Protein AF-A0AAD7LEX7-F1 (afdb_monomer_lite)

Secondary structure (DSSP, 8-state):
--HHHHTSSS-THHHHHHHHHHHHHHHHH-HHHHTSTT----HHHHHHHHHHHHHH---HHHHHHHHHHHHHHHTT-GGGG-HHHHHHHHS------

Sequence (97 aa):
MSLFGALLMGDGRWEMQLHRPLRAAAYYLNTQYHYSPNFKADYEVKRGLYGCLERLVRDSNERNTINLQLEEFKNARGLFGISAAKAMREEKTPAES

Radius of gyration: 14.79 Å; chains: 1; bounding box: 30×29×40 Å

Organism: Quillaja saponaria (NCBI:txid32244)

pLDDT: mean 72.29, std 16.24, range [34.19, 89.75]

Foldseek 3Di:
DDPVVLVPPDDPVCCVVLVQLVVLLCQCQPLLQLPPPPHDNDPSSVCSNVVCLVVSPVDPVVSVVVVVVSVCCNVCHDPSVDPVVVVVSVVPPPPDD

Structure (mmCIF, N/CA/C/O backbone):
data_AF-A0AAD7LEX7-F1
#
_entry.id   AF-A0AAD7LEX7-F1
#
loop_
_atom_site.group_PDB
_atom_site.id
_atom_site.type_symbol
_atom_site.label_atom_id
_atom_site.label_alt_id
_atom_site.label_comp_id
_atom_site.label_asym_id
_atom_site.label_entity_id
_atom_site.label_seq_id
_atom_site.pdbx_PDB_ins_code
_atom_site.Cartn_x
_atom_site.Cartn_y
_atom_site.Cartn_z
_atom_site.occupancy
_atom_site.B_iso_or_equiv
_atom_site.auth_seq_id
_atom_site.auth_comp_id
_atom_site.auth_asym_id
_atom_site.auth_atom_id
_atom_site.pdbx_PDB_model_num
ATOM 1 N N . MET A 1 1 ? -5.200 -20.075 0.952 1.00 34.91 1 MET A N 1
ATOM 2 C CA . MET A 1 1 ? -3.967 -19.831 0.173 1.00 34.91 1 MET A CA 1
ATOM 3 C C . MET A 1 1 ? -3.555 -18.392 0.415 1.00 34.91 1 MET A C 1
ATOM 5 O O . MET A 1 1 ? -4.300 -17.494 0.055 1.00 34.91 1 MET A O 1
ATOM 9 N N . SER A 1 2 ? -2.477 -18.183 1.171 1.00 35.81 2 SER A N 1
ATOM 10 C CA . SER A 1 2 ? -2.067 -16.849 1.625 1.00 35.81 2 SER A CA 1
ATOM 11 C C . SER A 1 2 ? -1.345 -16.110 0.499 1.00 35.81 2 SER A C 1
ATOM 13 O O . SER A 1 2 ? -0.501 -16.710 -0.166 1.00 35.81 2 SER A O 1
ATOM 15 N N . LEU A 1 3 ? -1.642 -14.818 0.327 1.00 45.38 3 LEU A N 1
ATOM 16 C CA . LEU A 1 3 ? -1.003 -13.895 -0.627 1.00 45.38 3 LEU A CA 1
ATOM 17 C C . LEU A 1 3 ? 0.543 -13.942 -0.557 1.0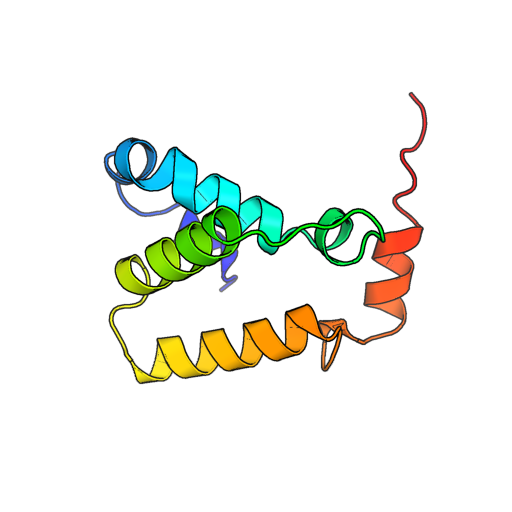0 45.38 3 LEU A C 1
ATOM 19 O O . LEU A 1 3 ? 1.235 -13.657 -1.527 1.00 45.38 3 LEU A O 1
ATOM 23 N N . PHE A 1 4 ? 1.079 -14.373 0.589 1.00 47.59 4 PHE A N 1
ATOM 24 C CA . PHE A 1 4 ? 2.503 -14.584 0.843 1.00 47.59 4 PHE A CA 1
ATOM 25 C C . PHE A 1 4 ? 3.129 -15.754 0.066 1.00 47.59 4 PHE A C 1
ATOM 27 O O . PHE A 1 4 ? 4.309 -15.691 -0.265 1.00 47.59 4 PHE A O 1
ATOM 34 N N . GLY A 1 5 ? 2.369 -16.807 -0.256 1.00 34.19 5 GLY A N 1
ATOM 35 C CA . GLY A 1 5 ? 2.894 -17.986 -0.960 1.00 34.19 5 GLY A CA 1
ATOM 36 C C . GLY A 1 5 ? 3.158 -17.744 -2.448 1.00 34.19 5 GLY A C 1
ATOM 37 O O . GLY A 1 5 ? 4.074 -18.329 -3.015 1.00 34.19 5 GLY A O 1
ATOM 38 N N . ALA A 1 6 ? 2.403 -16.836 -3.072 1.00 46.41 6 ALA A N 1
ATOM 39 C CA . ALA A 1 6 ? 2.591 -16.479 -4.478 1.00 46.41 6 ALA A CA 1
ATOM 40 C C . ALA A 1 6 ? 3.839 -15.605 -4.710 1.00 46.41 6 ALA A C 1
ATOM 42 O O . ALA A 1 6 ? 4.390 -15.604 -5.806 1.00 46.41 6 ALA A O 1
ATOM 43 N N . LEU A 1 7 ? 4.321 -14.904 -3.675 1.00 49.56 7 LEU A N 1
ATOM 44 C CA . LEU A 1 7 ? 5.485 -14.013 -3.754 1.00 49.56 7 LEU A CA 1
ATOM 45 C C . LEU A 1 7 ? 6.836 -14.746 -3.767 1.00 49.56 7 LEU A C 1
ATOM 47 O O . LEU A 1 7 ? 7.835 -14.136 -4.133 1.00 49.56 7 LEU A O 1
ATOM 51 N N . LEU A 1 8 ? 6.884 -16.028 -3.386 1.00 46.50 8 LEU A N 1
ATOM 52 C CA . LEU A 1 8 ? 8.139 -16.781 -3.241 1.00 46.50 8 LEU A CA 1
ATOM 53 C C . LEU A 1 8 ? 8.326 -17.914 -4.263 1.00 46.50 8 LEU A C 1
ATOM 55 O O . LEU A 1 8 ? 9.373 -18.552 -4.261 1.00 46.50 8 LEU A O 1
ATOM 59 N N . MET A 1 9 ? 7.342 -18.191 -5.127 1.00 46.16 9 MET A N 1
ATOM 60 C CA . MET A 1 9 ? 7.329 -19.430 -5.926 1.00 46.16 9 MET A CA 1
ATOM 61 C C . MET A 1 9 ? 7.682 -19.272 -7.415 1.00 46.16 9 MET A C 1
ATOM 63 O O . MET A 1 9 ? 7.592 -20.240 -8.165 1.00 46.16 9 MET A O 1
ATOM 67 N N . GLY A 1 10 ? 8.086 -18.087 -7.873 1.00 51.00 10 GLY A N 1
ATOM 68 C CA . GLY A 1 10 ? 8.472 -17.870 -9.268 1.00 51.00 10 GLY A CA 1
ATOM 69 C C . GLY A 1 10 ? 9.957 -17.566 -9.398 1.00 51.00 10 GLY A C 1
ATOM 70 O O . GLY A 1 10 ? 10.372 -16.515 -8.942 1.00 51.00 10 GLY A O 1
ATOM 71 N N . ASP A 1 11 ? 10.705 -18.467 -10.043 1.00 47.59 11 ASP A N 1
ATOM 72 C CA . ASP A 1 11 ? 11.983 -18.304 -10.770 1.00 47.59 11 ASP A CA 1
ATOM 73 C C . ASP A 1 11 ? 13.100 -17.413 -10.144 1.00 47.59 11 ASP A C 1
ATOM 75 O O . ASP A 1 11 ? 12.968 -16.208 -9.954 1.00 47.59 11 ASP A O 1
ATOM 79 N N . GLY A 1 12 ? 14.316 -17.936 -9.977 1.00 51.34 12 GLY A N 1
ATOM 80 C CA . GLY A 1 12 ? 15.481 -17.159 -9.495 1.00 51.34 12 GLY A CA 1
ATOM 81 C C . GLY A 1 12 ? 15.872 -15.931 -10.353 1.00 51.34 12 GLY A C 1
ATOM 82 O O . GLY A 1 12 ? 16.728 -15.142 -9.962 1.00 51.34 12 GLY A O 1
ATOM 83 N N . ARG A 1 13 ? 15.227 -15.716 -11.512 1.00 52.66 13 ARG A N 1
ATOM 84 C CA . ARG A 1 13 ? 15.335 -14.482 -12.318 1.00 52.66 13 ARG A CA 1
ATOM 85 C C . ARG A 1 13 ? 14.552 -13.291 -11.747 1.00 52.66 13 ARG A C 1
ATOM 87 O O . ARG A 1 13 ? 14.812 -12.155 -12.149 1.00 52.66 13 ARG A O 1
ATOM 94 N N . TRP A 1 14 ? 13.611 -13.527 -10.834 1.00 53.91 14 TRP A N 1
ATOM 95 C CA . TRP A 1 14 ? 12.771 -12.483 -10.244 1.00 53.91 14 TRP A CA 1
ATOM 96 C C . TRP A 1 14 ? 13.506 -11.668 -9.174 1.00 53.91 14 TRP A C 1
ATOM 98 O O . TRP A 1 14 ? 13.299 -10.456 -9.107 1.00 53.91 14 TRP A O 1
ATOM 108 N N . GLU A 1 15 ? 14.427 -12.278 -8.418 1.00 52.06 15 GLU A N 1
ATOM 109 C CA . GLU A 1 15 ? 15.249 -11.577 -7.417 1.00 52.06 15 GLU A CA 1
ATOM 110 C C . GLU A 1 15 ? 16.029 -10.420 -8.056 1.00 52.06 15 GLU A C 1
ATOM 112 O O . GLU A 1 15 ? 15.850 -9.262 -7.672 1.00 52.06 15 GLU A O 1
ATOM 117 N N . MET A 1 16 ? 16.778 -10.687 -9.132 1.00 55.06 16 MET A N 1
ATOM 118 C CA . MET A 1 16 ? 17.663 -9.688 -9.743 1.00 55.06 16 MET A CA 1
ATOM 119 C C . MET A 1 16 ? 16.933 -8.462 -10.318 1.00 55.06 16 MET A C 1
ATOM 121 O O . MET 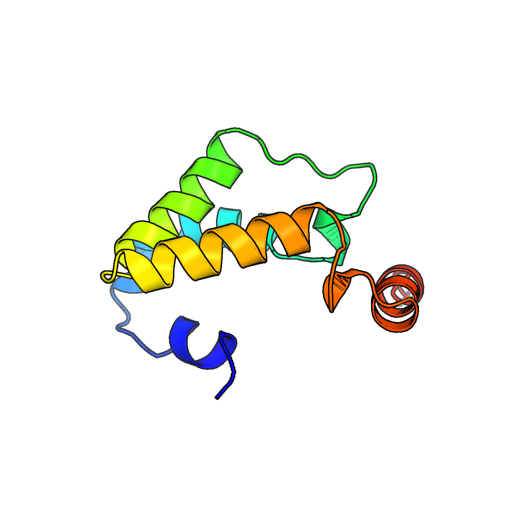A 1 16 ? 17.445 -7.347 -10.210 1.00 55.06 16 MET A O 1
ATOM 125 N N . GLN A 1 17 ? 15.742 -8.627 -10.909 1.00 57.25 17 GLN A N 1
ATOM 126 C CA . GLN A 1 17 ? 14.999 -7.503 -11.506 1.00 57.25 17 GLN A CA 1
ATOM 127 C C . GLN A 1 17 ? 14.047 -6.793 -10.538 1.00 57.25 17 GLN A C 1
ATOM 129 O O . GLN A 1 17 ? 13.621 -5.665 -10.822 1.00 57.25 17 GLN A O 1
ATOM 134 N N . LEU A 1 18 ? 13.694 -7.432 -9.418 1.00 62.38 18 LEU A N 1
ATOM 135 C CA . LEU A 1 18 ? 12.749 -6.882 -8.451 1.00 62.38 18 LEU A CA 1
ATOM 136 C C . LEU A 1 18 ? 13.372 -6.459 -7.124 1.00 62.38 18 LEU A C 1
ATOM 138 O O . LEU A 1 18 ? 12.656 -5.836 -6.353 1.00 62.38 18 LEU A O 1
ATOM 142 N N . HIS A 1 19 ? 14.662 -6.669 -6.844 1.00 68.62 19 HIS A N 1
ATOM 143 C CA . HIS A 1 19 ? 15.243 -6.314 -5.534 1.00 68.62 19 HIS A CA 1
ATOM 144 C C . HIS A 1 19 ? 14.871 -4.908 -5.028 1.00 68.62 19 HIS A C 1
ATOM 146 O O . HIS A 1 19 ? 14.484 -4.746 -3.872 1.00 68.62 19 HIS A O 1
ATOM 152 N N . ARG A 1 20 ? 14.948 -3.881 -5.885 1.00 70.25 20 ARG A N 1
ATOM 153 C CA . ARG A 1 20 ? 14.560 -2.508 -5.511 1.00 70.25 20 ARG A CA 1
ATOM 154 C C . ARG A 1 20 ? 13.043 -2.316 -5.373 1.00 70.25 20 ARG A C 1
ATOM 156 O O . ARG A 1 20 ? 12.617 -1.884 -4.302 1.00 70.25 20 ARG A O 1
ATOM 163 N N . PRO A 1 21 ? 12.215 -2.610 -6.393 1.00 72.56 21 PRO A N 1
ATOM 164 C CA . PRO A 1 21 ? 10.770 -2.410 -6.283 1.00 72.56 21 PRO A CA 1
ATOM 165 C C . PRO A 1 21 ? 10.112 -3.336 -5.243 1.00 72.56 21 PRO A C 1
ATOM 167 O O . PRO A 1 21 ? 9.171 -2.919 -4.574 1.00 72.56 21 PRO A O 1
ATOM 170 N N . LEU A 1 22 ? 10.649 -4.537 -5.012 1.00 77.75 22 LEU A N 1
ATOM 171 C CA . LEU A 1 22 ? 10.199 -5.460 -3.969 1.00 77.75 22 LEU A CA 1
ATOM 172 C C . LEU A 1 22 ? 10.527 -4.931 -2.574 1.00 77.75 22 LEU A C 1
ATOM 174 O O . LEU A 1 22 ? 9.668 -4.964 -1.701 1.00 77.75 22 LEU A O 1
ATOM 178 N N . ARG A 1 23 ? 11.729 -4.378 -2.362 1.00 79.50 23 ARG A N 1
ATOM 179 C CA . ARG A 1 23 ? 12.080 -3.732 -1.087 1.00 79.50 23 ARG A CA 1
ATOM 180 C C . ARG A 1 23 ? 11.189 -2.521 -0.804 1.00 79.50 23 ARG A C 1
ATOM 182 O O . ARG A 1 23 ? 10.766 -2.334 0.332 1.00 79.50 23 ARG A O 1
ATOM 189 N N . ALA A 1 24 ? 10.870 -1.733 -1.830 1.00 81.50 24 ALA A N 1
ATOM 190 C CA . ALA A 1 24 ? 9.920 -0.627 -1.733 1.00 81.50 24 ALA A CA 1
ATOM 191 C C . ALA A 1 24 ? 8.498 -1.106 -1.390 1.00 81.50 24 ALA A C 1
ATOM 193 O O . ALA A 1 24 ? 7.882 -0.577 -0.466 1.00 81.50 24 ALA A O 1
ATOM 194 N N . ALA A 1 25 ? 8.001 -2.137 -2.078 1.00 83.19 25 ALA A N 1
ATOM 195 C CA . ALA A 1 25 ? 6.706 -2.747 -1.790 1.00 83.19 25 ALA A CA 1
ATOM 196 C C . ALA A 1 25 ? 6.650 -3.315 -0.361 1.00 83.19 25 ALA A C 1
ATOM 198 O O . ALA A 1 25 ? 5.701 -3.049 0.370 1.00 83.19 25 ALA A O 1
ATOM 199 N N . ALA A 1 26 ? 7.691 -4.037 0.063 1.00 82.75 26 ALA A N 1
ATOM 200 C CA . ALA A 1 26 ? 7.800 -4.605 1.403 1.00 82.75 26 ALA A CA 1
ATOM 201 C C . ALA A 1 26 ? 7.832 -3.518 2.486 1.00 82.75 26 ALA A C 1
ATOM 203 O O . ALA A 1 26 ? 7.154 -3.649 3.501 1.00 82.75 26 ALA A O 1
ATOM 204 N N . TYR A 1 27 ? 8.564 -2.423 2.259 1.00 81.94 27 TYR A N 1
ATOM 205 C CA . TYR A 1 27 ? 8.560 -1.268 3.156 1.00 81.94 27 TYR A CA 1
ATOM 206 C C . TYR A 1 27 ? 7.172 -0.617 3.238 1.00 81.94 27 TYR A C 1
ATOM 208 O O . TYR A 1 27 ? 6.697 -0.330 4.333 1.00 81.94 27 TYR A O 1
ATOM 216 N N . TYR A 1 28 ? 6.494 -0.438 2.099 1.00 83.06 28 TYR A N 1
ATOM 217 C CA . TYR A 1 28 ? 5.154 0.147 2.058 1.00 83.06 28 TYR A CA 1
ATOM 218 C C . TYR A 1 28 ? 4.109 -0.710 2.782 1.00 83.06 28 TYR A C 1
ATOM 220 O O . TYR A 1 28 ? 3.238 -0.164 3.452 1.00 83.06 28 TYR A O 1
ATOM 228 N N . LEU A 1 29 ? 4.187 -2.034 2.639 1.00 83.44 29 LEU A N 1
ATOM 229 C CA . LEU A 1 29 ? 3.218 -2.990 3.187 1.00 83.44 29 LEU A CA 1
ATOM 230 C C . LEU A 1 29 ? 3.519 -3.417 4.629 1.00 83.44 29 LEU A C 1
ATOM 232 O O . LEU A 1 29 ? 2.709 -4.109 5.247 1.00 83.44 29 LEU A O 1
ATOM 236 N N . ASN A 1 30 ? 4.662 -3.025 5.189 1.00 83.81 30 ASN A N 1
ATOM 237 C CA . ASN A 1 30 ? 4.985 -3.339 6.571 1.00 83.81 30 ASN A CA 1
ATOM 238 C C . ASN A 1 30 ? 4.126 -2.482 7.507 1.00 83.81 30 ASN A C 1
ATOM 240 O O . ASN A 1 30 ? 4.366 -1.289 7.644 1.00 83.81 30 ASN A O 1
ATOM 244 N N . THR A 1 31 ? 3.142 -3.087 8.173 1.00 79.12 31 THR A N 1
ATOM 245 C CA . THR A 1 31 ? 2.184 -2.391 9.048 1.00 79.12 31 THR A CA 1
ATOM 246 C C . THR A 1 31 ? 2.855 -1.593 10.165 1.00 79.12 31 THR A C 1
ATOM 248 O O . THR A 1 31 ? 2.402 -0.494 10.469 1.00 79.12 31 THR A O 1
ATOM 251 N N . GLN A 1 32 ? 3.943 -2.095 10.753 1.00 77.44 32 GLN A N 1
ATOM 252 C CA . GLN A 1 32 ? 4.647 -1.388 11.830 1.00 77.44 32 GLN A CA 1
ATOM 253 C C . GLN A 1 32 ? 5.265 -0.082 11.338 1.00 77.44 32 GLN A C 1
ATOM 255 O O . GLN A 1 32 ?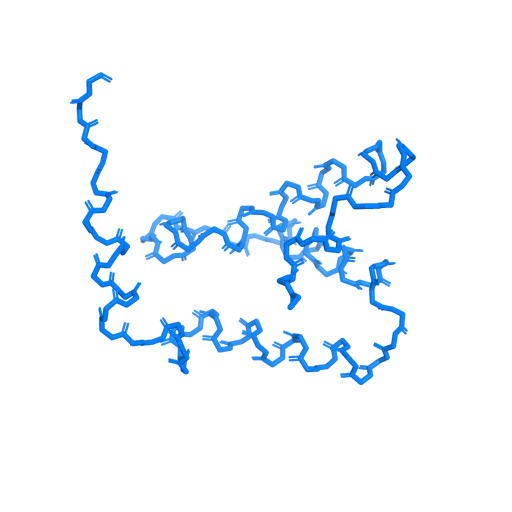 5.174 0.943 12.006 1.00 77.44 32 GLN A O 1
ATOM 260 N N . TYR A 1 33 ? 5.856 -0.108 10.142 1.00 79.88 33 TYR A N 1
ATOM 261 C CA . TYR A 1 33 ? 6.422 1.092 9.540 1.00 79.88 33 TYR A CA 1
ATOM 262 C C . TYR A 1 33 ? 5.340 1.970 8.921 1.00 79.88 33 TYR A C 1
ATOM 264 O O . TYR A 1 33 ? 5.402 3.171 9.114 1.00 79.88 33 TYR A O 1
ATOM 272 N N . HIS A 1 34 ? 4.347 1.403 8.231 1.00 83.44 34 HIS A N 1
ATOM 273 C CA . HIS A 1 34 ? 3.323 2.137 7.481 1.00 83.44 34 HIS A CA 1
ATOM 274 C C . HIS A 1 34 ? 2.475 3.062 8.356 1.00 83.44 34 HIS A C 1
ATOM 276 O O . HIS A 1 34 ? 2.160 4.178 7.952 1.00 83.44 34 HIS A O 1
ATOM 282 N N . TYR A 1 35 ? 2.103 2.606 9.553 1.00 81.62 35 TYR A N 1
ATOM 283 C CA . TYR A 1 35 ? 1.312 3.407 10.493 1.00 81.62 35 TYR A CA 1
ATOM 284 C C . TYR A 1 35 ? 2.170 4.138 11.527 1.00 81.62 35 TYR A C 1
ATOM 286 O O . TYR A 1 35 ? 1.628 4.806 12.404 1.00 81.62 35 TYR A O 1
ATOM 294 N N . SER A 1 36 ? 3.497 4.027 11.433 1.00 81.75 36 SER A N 1
ATOM 295 C CA . SER A 1 36 ? 4.397 4.839 12.242 1.00 81.75 36 SER A CA 1
ATOM 296 C C . SER A 1 36 ? 4.251 6.313 11.846 1.00 81.75 36 SER A C 1
ATOM 298 O O . SER A 1 36 ? 4.155 6.613 10.653 1.00 81.75 36 SER A O 1
ATOM 300 N N . PRO A 1 37 ? 4.322 7.261 12.797 1.00 78.69 37 PRO A N 1
ATOM 301 C CA . PRO A 1 37 ? 4.340 8.691 12.476 1.00 78.69 37 PRO A CA 1
ATOM 302 C C . PRO A 1 37 ? 5.503 9.089 11.547 1.00 78.69 37 PRO A C 1
ATOM 304 O O . PRO A 1 37 ? 5.432 10.112 10.873 1.00 78.69 37 PRO A O 1
ATOM 307 N N . ASN A 1 38 ? 6.555 8.265 11.475 1.00 82.06 38 ASN A N 1
ATOM 308 C CA . ASN A 1 38 ? 7.747 8.510 10.663 1.00 82.06 38 ASN A CA 1
ATOM 309 C C . ASN A 1 38 ? 7.671 7.892 9.256 1.00 82.06 38 ASN A C 1
ATOM 311 O O . ASN A 1 38 ? 8.653 7.941 8.510 1.00 82.06 38 ASN A O 1
ATOM 315 N N . PHE A 1 39 ? 6.545 7.277 8.890 1.00 85.12 39 PHE A N 1
ATOM 316 C CA . PHE A 1 39 ? 6.390 6.645 7.588 1.00 85.12 39 PHE A CA 1
ATOM 317 C C . PHE A 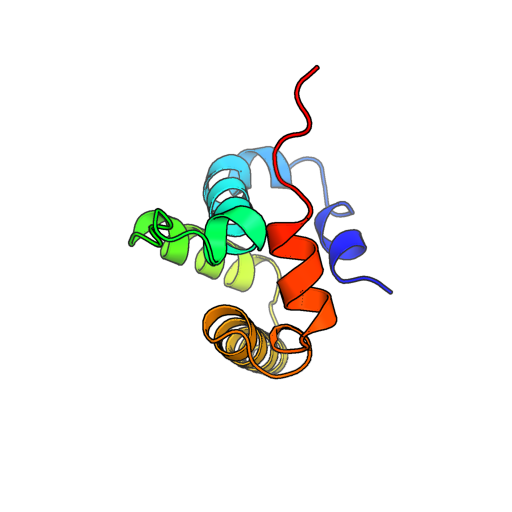1 39 ? 6.456 7.657 6.444 1.00 85.12 39 PHE A C 1
ATOM 319 O O . PHE A 1 39 ? 5.748 8.666 6.444 1.00 85.12 39 PHE A O 1
ATOM 326 N N . LYS A 1 40 ? 7.249 7.348 5.412 1.00 83.81 40 LYS A N 1
ATOM 327 C CA . LYS A 1 40 ? 7.300 8.133 4.174 1.00 83.81 40 LYS A CA 1
ATOM 328 C C . LYS A 1 40 ? 7.118 7.238 2.959 1.00 83.81 40 LYS A C 1
ATOM 330 O O . LYS A 1 40 ? 8.005 6.486 2.571 1.00 83.81 40 LYS A O 1
ATOM 335 N N . ALA A 1 41 ? 5.959 7.352 2.320 1.00 84.06 41 ALA A N 1
ATOM 336 C CA . ALA A 1 41 ? 5.705 6.737 1.022 1.00 84.06 41 ALA A CA 1
ATOM 337 C C . ALA A 1 41 ? 6.054 7.708 -0.113 1.00 84.06 41 ALA A C 1
ATOM 339 O O . ALA A 1 41 ? 5.159 8.243 -0.784 1.00 84.06 41 ALA A O 1
ATOM 340 N N . ASP A 1 42 ? 7.354 7.928 -0.308 1.00 86.50 42 ASP A N 1
ATOM 341 C CA . ASP A 1 42 ? 7.873 8.764 -1.389 1.00 86.50 42 ASP A CA 1
ATOM 342 C C . ASP A 1 42 ? 7.557 8.166 -2.767 1.00 86.50 42 ASP A C 1
ATOM 344 O O . ASP A 1 42 ? 7.138 7.009 -2.905 1.00 86.50 42 ASP A O 1
ATOM 348 N N . TYR A 1 43 ? 7.756 8.969 -3.8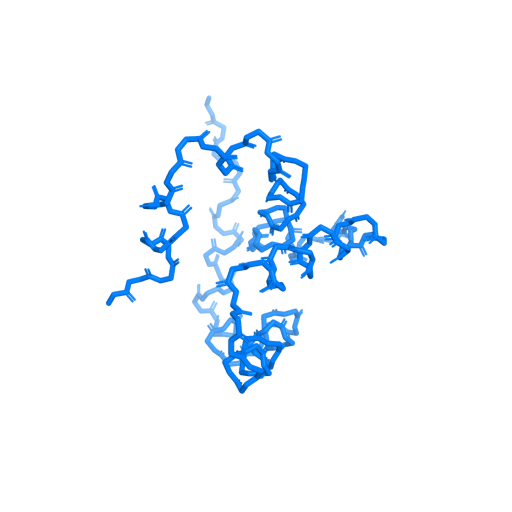13 1.00 84.81 43 TYR A N 1
ATOM 349 C CA . TYR A 1 43 ? 7.479 8.564 -5.191 1.00 84.81 43 TYR A CA 1
ATOM 350 C C . TYR A 1 43 ? 8.153 7.233 -5.556 1.00 84.81 43 TYR A C 1
ATOM 352 O O . TYR A 1 43 ? 7.507 6.372 -6.149 1.00 84.81 43 TYR A O 1
ATOM 360 N N . GLU A 1 44 ? 9.408 7.017 -5.148 1.00 82.44 44 GLU A N 1
ATOM 361 C CA . GLU A 1 44 ? 10.132 5.770 -5.427 1.00 82.44 44 GLU A CA 1
ATOM 362 C C . GLU A 1 44 ? 9.496 4.547 -4.760 1.00 82.44 44 GLU A C 1
ATOM 364 O O . GLU A 1 44 ? 9.433 3.478 -5.369 1.00 82.44 44 GLU A O 1
ATOM 369 N N . VAL A 1 45 ? 8.969 4.709 -3.542 1.00 84.31 45 VAL A N 1
ATOM 370 C CA . VAL A 1 45 ? 8.304 3.632 -2.800 1.00 84.31 45 VAL A CA 1
ATOM 371 C C . VAL A 1 45 ? 7.020 3.218 -3.517 1.00 84.31 45 VAL A C 1
ATOM 373 O O . VAL A 1 45 ? 6.800 2.036 -3.789 1.00 84.31 45 VAL A O 1
ATOM 376 N N . LYS A 1 46 ? 6.197 4.201 -3.896 1.00 86.75 46 LYS A N 1
ATOM 377 C CA . LYS A 1 46 ? 4.951 3.959 -4.641 1.00 86.75 46 LYS A CA 1
ATOM 378 C C . LYS A 1 46 ? 5.230 3.387 -6.027 1.00 86.75 46 LYS A C 1
ATOM 380 O O . LYS A 1 46 ? 4.587 2.422 -6.426 1.00 86.75 46 LYS A O 1
ATOM 385 N N . ARG A 1 47 ? 6.212 3.936 -6.745 1.00 85.38 47 ARG A N 1
ATOM 386 C CA . ARG A 1 47 ? 6.634 3.435 -8.059 1.00 85.38 47 ARG A CA 1
ATOM 387 C C . ARG A 1 47 ? 7.119 1.990 -7.973 1.00 85.38 47 ARG A C 1
ATOM 389 O O . ARG A 1 47 ? 6.787 1.193 -8.844 1.00 85.38 47 ARG A O 1
ATOM 396 N N . GLY A 1 48 ? 7.869 1.647 -6.926 1.00 85.69 48 GLY A N 1
ATOM 397 C CA . GLY A 1 48 ? 8.300 0.277 -6.670 1.00 85.69 48 GLY A CA 1
ATOM 398 C C . GLY A 1 48 ? 7.124 -0.673 -6.444 1.00 85.69 48 GLY A C 1
ATOM 399 O O . GLY A 1 48 ? 7.055 -1.718 -7.086 1.00 85.69 48 GLY A O 1
ATOM 400 N N . LEU A 1 49 ? 6.162 -0.269 -5.611 1.00 86.69 49 LEU A N 1
ATOM 401 C CA . LEU A 1 49 ? 4.945 -1.039 -5.352 1.00 86.69 49 LEU A CA 1
ATOM 402 C C . LEU A 1 49 ? 4.122 -1.280 -6.627 1.00 86.69 49 LEU A C 1
ATOM 404 O O . LEU A 1 49 ? 3.830 -2.429 -6.956 1.00 86.69 49 LEU A O 1
ATOM 408 N N . TYR A 1 50 ? 3.783 -0.222 -7.367 1.00 86.06 50 TYR A N 1
ATOM 409 C CA . TYR A 1 50 ? 2.986 -0.351 -8.591 1.00 86.06 50 TYR A CA 1
ATOM 410 C C . TYR A 1 50 ? 3.737 -1.096 -9.700 1.00 86.06 50 TYR A C 1
ATOM 412 O O . TYR A 1 50 ? 3.139 -1.917 -10.389 1.00 86.06 50 TYR A O 1
ATOM 420 N N . GLY A 1 51 ? 5.056 -0.911 -9.809 1.00 85.94 51 GLY A N 1
ATOM 421 C CA . GLY A 1 51 ? 5.886 -1.684 -10.733 1.00 85.94 51 GLY A CA 1
ATOM 422 C C . GLY A 1 51 ? 5.915 -3.184 -10.412 1.00 85.94 51 GLY A C 1
ATOM 423 O O . GLY A 1 51 ? 5.958 -4.003 -11.329 1.00 85.94 51 GLY A O 1
ATOM 424 N N . CYS A 1 52 ? 5.849 -3.568 -9.132 1.00 84.94 52 CYS A N 1
ATOM 425 C CA . CYS A 1 52 ? 5.648 -4.965 -8.738 1.00 84.94 52 CYS A CA 1
ATOM 426 C C . CYS A 1 52 ? 4.251 -5.460 -9.133 1.00 84.94 52 CYS A C 1
ATOM 428 O O . CYS A 1 52 ? 4.136 -6.530 -9.724 1.00 84.94 52 CYS A O 1
ATOM 430 N N . LEU A 1 53 ? 3.201 -4.682 -8.856 1.00 85.44 53 LEU A N 1
ATOM 431 C CA . LEU A 1 53 ? 1.815 -5.063 -9.159 1.00 85.44 53 LEU A CA 1
ATOM 432 C C . LEU A 1 53 ? 1.568 -5.269 -10.654 1.00 85.44 53 LEU A C 1
ATOM 434 O O . LEU A 1 53 ? 0.949 -6.258 -11.033 1.00 85.44 53 LEU A O 1
ATOM 438 N N . GLU A 1 54 ? 2.079 -4.386 -11.511 1.00 84.62 54 GLU A N 1
ATOM 439 C CA . GLU A 1 54 ? 1.948 -4.525 -12.967 1.00 84.62 54 GLU A CA 1
ATOM 440 C C . GLU A 1 54 ? 2.617 -5.796 -13.505 1.00 84.62 54 GLU A C 1
ATOM 442 O O . GLU A 1 54 ? 2.127 -6.396 -14.462 1.00 84.62 54 GLU A O 1
ATOM 447 N N . ARG A 1 55 ? 3.725 -6.220 -12.887 1.00 82.38 55 ARG A N 1
ATOM 448 C CA . ARG A 1 55 ? 4.479 -7.412 -13.300 1.00 82.38 55 ARG A CA 1
ATOM 449 C C . ARG A 1 55 ? 3.896 -8.708 -12.742 1.00 82.38 55 ARG A C 1
ATOM 451 O O . ARG A 1 55 ? 3.946 -9.724 -13.431 1.00 82.38 55 ARG A O 1
ATOM 458 N N . LEU A 1 56 ? 3.379 -8.673 -11.513 1.00 81.56 56 LEU A N 1
ATOM 459 C CA . LEU A 1 56 ? 2.835 -9.840 -10.813 1.00 81.56 56 LEU A CA 1
ATOM 460 C C . LEU A 1 56 ? 1.393 -10.143 -11.225 1.00 81.56 56 LEU A C 1
ATOM 462 O O . LEU A 1 56 ? 1.023 -11.305 -11.359 1.00 81.56 56 LEU A O 1
ATOM 466 N N . VAL A 1 57 ? 0.587 -9.107 -11.449 1.00 84.69 57 VAL A N 1
ATOM 467 C CA . VAL A 1 57 ? -0.851 -9.237 -11.685 1.00 84.69 57 VAL A CA 1
ATOM 468 C C . VAL A 1 57 ? -1.139 -8.777 -13.102 1.00 84.69 57 VAL A C 1
ATOM 470 O O . VAL A 1 57 ? -1.163 -7.579 -13.378 1.00 84.69 57 VAL A O 1
ATOM 473 N N . ARG A 1 58 ? -1.312 -9.728 -14.025 1.00 83.19 58 ARG A N 1
ATOM 474 C CA . ARG A 1 58 ? -1.604 -9.435 -15.440 1.00 83.19 58 ARG A CA 1
ATOM 475 C C . ARG A 1 58 ? -3.062 -9.043 -15.670 1.00 83.19 58 ARG A C 1
ATOM 477 O O . ARG A 1 58 ? -3.333 -8.275 -16.589 1.00 83.19 58 ARG A O 1
ATOM 484 N N . ASP A 1 59 ? -3.966 -9.546 -14.835 1.00 89.19 59 ASP A N 1
ATOM 485 C CA . ASP A 1 59 ? -5.397 -9.275 -14.910 1.00 89.19 59 ASP A CA 1
ATOM 486 C C . ASP A 1 59 ? -5.728 -7.872 -14.367 1.00 89.19 59 ASP A C 1
ATOM 488 O O . ASP A 1 59 ? -5.322 -7.486 -13.268 1.00 89.19 59 ASP A O 1
ATOM 492 N N . SER A 1 60 ? -6.457 -7.077 -15.152 1.00 85.38 60 SER A N 1
ATOM 493 C CA . SER A 1 60 ? -6.811 -5.703 -14.785 1.00 85.38 60 SER A CA 1
ATOM 494 C C . SER A 1 60 ? -7.860 -5.619 -13.676 1.00 85.38 60 SER A C 1
ATOM 496 O O . SER A 1 60 ? -7.822 -4.683 -12.877 1.00 85.38 60 SER A O 1
ATOM 498 N N . ASN A 1 61 ? -8.786 -6.576 -13.610 1.00 89.12 61 ASN A N 1
ATOM 499 C CA . ASN A 1 61 ? -9.811 -6.620 -12.571 1.00 89.12 61 ASN A CA 1
ATOM 500 C C . ASN A 1 61 ? -9.185 -7.002 -11.232 1.00 89.12 61 ASN A C 1
ATOM 502 O O . ASN A 1 61 ? -9.435 -6.332 -10.231 1.00 89.12 61 ASN A O 1
ATOM 506 N N . GLU A 1 62 ? -8.303 -8.003 -11.228 1.00 87.50 62 GLU A N 1
ATOM 507 C CA . GLU A 1 62 ? -7.552 -8.389 -10.031 1.00 87.50 62 GLU A CA 1
ATOM 508 C C . GLU A 1 62 ? -6.674 -7.231 -9.532 1.00 87.50 62 GLU A C 1
ATOM 510 O O . GLU A 1 62 ? -6.652 -6.925 -8.336 1.00 87.50 62 GLU A O 1
ATOM 515 N N . ARG A 1 63 ? -6.030 -6.493 -10.448 1.00 85.69 63 ARG A N 1
ATOM 516 C CA . ARG A 1 63 ? -5.249 -5.298 -10.096 1.00 85.69 63 ARG A CA 1
ATOM 517 C C . ARG A 1 63 ? -6.115 -4.200 -9.470 1.00 85.69 63 ARG A C 1
ATOM 519 O O . ARG A 1 63 ? -5.690 -3.581 -8.496 1.00 85.69 63 ARG A O 1
ATOM 526 N N . ASN A 1 64 ? -7.330 -3.978 -9.975 1.00 87.62 64 ASN A N 1
ATOM 527 C CA . ASN A 1 64 ? -8.272 -3.022 -9.383 1.00 87.62 64 ASN A CA 1
ATOM 528 C C . ASN A 1 64 ? -8.718 -3.447 -7.978 1.00 87.62 64 ASN A C 1
ATOM 530 O O . ASN A 1 64 ? -8.757 -2.612 -7.074 1.00 87.62 64 ASN A O 1
ATOM 534 N N . THR A 1 65 ? -8.996 -4.735 -7.761 1.00 89.75 65 THR A N 1
ATOM 535 C CA . THR A 1 65 ? -9.321 -5.259 -6.427 1.00 89.75 65 THR A CA 1
ATOM 536 C C . THR A 1 65 ? -8.165 -5.064 -5.448 1.00 89.75 65 THR A C 1
ATOM 538 O O . THR A 1 65 ? -8.387 -4.629 -4.318 1.00 89.75 65 THR A O 1
ATOM 541 N N . ILE A 1 66 ? -6.926 -5.319 -5.877 1.00 87.81 66 ILE A N 1
ATOM 542 C CA . ILE A 1 66 ? -5.742 -5.107 -5.035 1.00 87.81 66 ILE A CA 1
ATOM 543 C C . ILE A 1 66 ? -5.549 -3.619 -4.722 1.00 87.81 66 ILE A C 1
ATOM 545 O O . ILE A 1 66 ? -5.251 -3.276 -3.581 1.00 87.81 66 ILE A O 1
ATOM 549 N N . ASN A 1 67 ? -5.778 -2.724 -5.686 1.00 86.75 67 ASN A N 1
ATOM 550 C CA . ASN A 1 67 ? -5.723 -1.281 -5.441 1.00 86.75 67 ASN A CA 1
ATOM 551 C C . ASN A 1 67 ? -6.739 -0.837 -4.379 1.00 86.75 67 ASN A C 1
ATOM 553 O O . ASN A 1 67 ? -6.371 -0.103 -3.465 1.00 86.75 67 ASN A O 1
ATOM 557 N N . LEU A 1 68 ? -7.975 -1.343 -4.431 1.00 88.19 68 LEU A N 1
ATOM 558 C CA . LEU A 1 68 ? -8.983 -1.077 -3.397 1.00 88.19 68 LEU A CA 1
ATOM 559 C C . LEU A 1 68 ? -8.530 -1.587 -2.019 1.00 88.19 68 LEU A C 1
ATOM 561 O O . LEU A 1 68 ? -8.646 -0.882 -1.017 1.00 88.19 68 LEU A O 1
ATOM 565 N N . GLN A 1 69 ? -7.950 -2.790 -1.954 1.00 86.38 69 GLN A N 1
ATOM 566 C CA . GLN A 1 69 ? -7.396 -3.328 -0.706 1.00 86.38 69 GLN A CA 1
ATOM 567 C C . GLN A 1 69 ? -6.213 -2.502 -0.179 1.00 86.38 69 GLN A C 1
ATOM 569 O O . GLN A 1 69 ? -6.066 -2.358 1.035 1.00 86.38 69 GLN A O 1
ATOM 574 N N . LEU A 1 70 ? -5.388 -1.934 -1.063 1.00 87.81 70 LEU A N 1
ATOM 575 C CA . LEU A 1 70 ? -4.297 -1.032 -0.689 1.00 87.81 70 LEU A CA 1
ATOM 576 C C . LEU A 1 70 ? -4.813 0.294 -0.127 1.00 87.81 70 LEU A C 1
ATOM 578 O O . LEU A 1 70 ? -4.201 0.836 0.794 1.00 87.81 70 LEU A O 1
ATOM 582 N N . GLU A 1 71 ? -5.932 0.811 -0.632 1.00 86.81 71 GLU A N 1
ATOM 583 C CA . GLU A 1 71 ? -6.581 1.989 -0.051 1.00 86.81 71 GLU A CA 1
ATOM 584 C C . GLU A 1 71 ? -7.148 1.697 1.341 1.00 86.81 71 GLU A C 1
ATOM 586 O O . G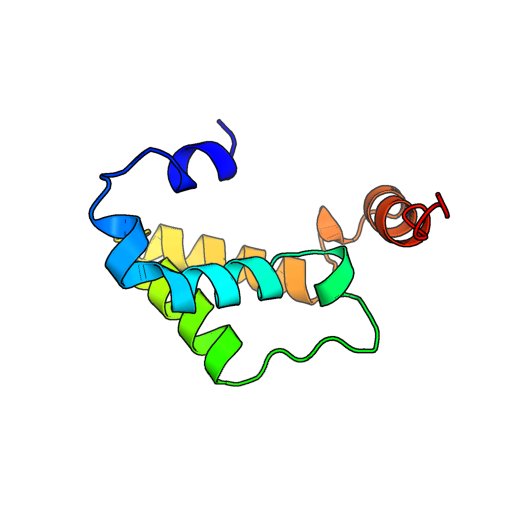LU A 1 71 ? -6.957 2.493 2.265 1.00 86.81 71 GLU A O 1
ATOM 591 N N . GLU A 1 72 ? -7.782 0.540 1.527 1.00 85.94 72 GLU A N 1
ATOM 592 C CA . GLU A 1 72 ? -8.267 0.103 2.840 1.00 85.94 72 GLU A CA 1
ATOM 593 C C . GLU A 1 72 ? -7.110 -0.109 3.826 1.00 85.94 72 GLU A C 1
ATOM 595 O O . GLU A 1 72 ? -7.178 0.343 4.974 1.00 85.94 72 GLU A O 1
ATOM 600 N N . PHE A 1 73 ? -6.010 -0.715 3.368 1.00 85.25 73 PHE A N 1
ATOM 601 C CA . PHE A 1 73 ? -4.769 -0.827 4.128 1.00 85.25 73 PHE A CA 1
ATOM 602 C C . PHE A 1 73 ? -4.254 0.558 4.520 1.00 85.25 73 PHE A C 1
ATOM 604 O O . PHE A 1 73 ? -4.131 0.852 5.705 1.00 85.25 73 PHE A O 1
ATOM 611 N N . LYS A 1 74 ? -4.046 1.463 3.564 1.00 85.19 74 LYS A N 1
ATOM 612 C CA . LYS A 1 74 ? -3.524 2.810 3.832 1.00 85.19 74 LYS A CA 1
ATOM 613 C C . LYS A 1 74 ? -4.348 3.567 4.876 1.00 85.19 74 LYS A C 1
ATOM 615 O O . LYS A 1 74 ? -3.794 4.242 5.738 1.00 85.19 74 LYS A O 1
ATOM 620 N N . ASN A 1 75 ? -5.670 3.439 4.817 1.00 84.38 75 ASN A N 1
ATOM 621 C CA . ASN A 1 75 ? -6.576 4.142 5.721 1.00 84.38 75 ASN A CA 1
ATOM 622 C C . ASN A 1 75 ? -6.849 3.391 7.038 1.00 84.38 75 ASN A C 1
ATOM 624 O O . ASN A 1 75 ? -7.657 3.865 7.836 1.00 84.38 75 ASN A O 1
ATOM 628 N N . ALA A 1 76 ? -6.214 2.234 7.267 1.00 83.44 76 ALA A N 1
ATOM 629 C CA . ALA A 1 76 ? -6.509 1.337 8.386 1.00 83.44 76 ALA A CA 1
ATOM 630 C C . ALA A 1 76 ? -8.020 1.063 8.516 1.00 83.44 76 ALA A C 1
ATOM 632 O O . ALA A 1 76 ? -8.610 1.246 9.585 1.00 83.44 76 ALA A O 1
ATOM 633 N N . ARG A 1 77 ? -8.651 0.670 7.407 1.00 79.81 77 ARG A N 1
ATOM 634 C CA . ARG A 1 77 ? -10.076 0.324 7.311 1.00 79.81 77 ARG A CA 1
ATOM 635 C C . ARG A 1 77 ? -10.264 -1.178 7.080 1.00 79.81 77 ARG A C 1
ATOM 637 O O . ARG A 1 77 ? -9.295 -1.930 6.937 1.00 79.81 77 ARG A O 1
ATOM 644 N N . GLY A 1 78 ? -11.511 -1.637 7.165 1.00 80.56 78 GLY A N 1
ATOM 645 C CA . GLY A 1 78 ? -11.854 -3.057 7.094 1.00 80.56 78 GLY A CA 1
ATOM 646 C C . GLY A 1 78 ? -11.092 -3.887 8.133 1.00 80.56 78 GLY A C 1
ATOM 647 O O . GLY A 1 78 ? -10.993 -3.512 9.303 1.00 80.56 78 GLY A O 1
ATOM 648 N N . LEU A 1 79 ? -10.494 -4.997 7.693 1.00 75.88 79 LEU A N 1
ATOM 649 C CA . LEU A 1 79 ? -9.703 -5.889 8.552 1.00 75.88 79 LEU A CA 1
ATOM 650 C C . LEU A 1 79 ? -8.460 -5.205 9.149 1.00 75.88 79 LEU A C 1
ATOM 652 O O . LEU A 1 79 ? -8.031 -5.554 10.248 1.00 75.88 79 LEU A O 1
ATOM 656 N N . PHE A 1 80 ? -7.911 -4.192 8.472 1.00 73.56 80 PHE A N 1
ATOM 657 C CA . PHE A 1 80 ? -6.763 -3.417 8.953 1.00 73.56 80 PHE A CA 1
ATOM 658 C C . PHE A 1 80 ? -7.158 -2.336 9.968 1.00 73.56 80 PHE A C 1
ATOM 660 O O . PHE A 1 80 ? -6.285 -1.695 10.554 1.00 73.56 80 PHE A O 1
ATOM 667 N N . GLY A 1 81 ? -8.458 -2.118 10.173 1.00 69.00 81 GLY A N 1
ATOM 668 C CA . GLY A 1 81 ? -8.996 -1.153 11.127 1.00 69.00 81 GLY A CA 1
ATOM 669 C C . GLY A 1 81 ? -9.421 -1.737 12.465 1.00 69.00 81 GLY A C 1
ATOM 670 O O . GLY A 1 81 ? -9.692 -0.961 13.386 1.00 69.00 81 GLY A O 1
ATOM 671 N N . ILE A 1 82 ? -9.465 -3.069 12.573 1.00 77.50 82 ILE A N 1
ATOM 672 C CA . ILE A 1 82 ? -9.905 -3.790 13.770 1.00 77.50 82 ILE A CA 1
ATOM 673 C C . ILE A 1 82 ? -8.991 -3.443 14.948 1.00 77.50 82 ILE A C 1
ATOM 675 O O . ILE A 1 82 ? -7.766 -3.461 14.824 1.00 77.50 82 ILE A O 1
ATOM 679 N N . SER A 1 83 ? -9.589 -3.172 16.108 1.00 65.44 83 SER A N 1
ATOM 680 C CA . SER A 1 83 ? -8.883 -2.762 17.327 1.00 65.44 83 SER A CA 1
ATOM 681 C C . SER A 1 83 ? -7.774 -3.741 17.727 1.00 65.44 83 SER A C 1
ATOM 683 O O . SER A 1 83 ? -6.687 -3.306 18.077 1.00 65.44 83 SER A O 1
ATOM 685 N N . ALA A 1 84 ? -7.991 -5.052 17.572 1.00 63.59 84 ALA A N 1
ATOM 686 C CA . ALA A 1 84 ? -6.968 -6.078 17.799 1.00 63.59 84 ALA A CA 1
ATOM 687 C C . ALA A 1 84 ? -5.778 -5.976 16.822 1.00 63.59 84 ALA A C 1
ATOM 689 O O . ALA A 1 84 ? -4.625 -6.101 17.225 1.00 63.59 84 ALA A O 1
ATOM 690 N N . ALA A 1 85 ? -6.037 -5.690 15.541 1.00 64.69 85 ALA A N 1
ATOM 691 C CA . ALA A 1 85 ? -4.991 -5.487 14.539 1.00 64.69 85 ALA A CA 1
ATOM 692 C C . ALA A 1 85 ? -4.228 -4.169 14.741 1.00 64.69 85 ALA A C 1
ATOM 694 O O . ALA A 1 85 ? -3.106 -4.048 14.254 1.00 64.69 85 ALA A O 1
ATOM 695 N N . LYS A 1 86 ? -4.826 -3.189 15.434 1.00 67.38 86 LYS A N 1
ATOM 696 C CA . LYS A 1 86 ? -4.164 -1.955 15.879 1.00 67.38 86 LYS A CA 1
ATOM 697 C C . LYS A 1 86 ? -3.340 -2.185 17.148 1.00 67.38 86 LYS A C 1
ATOM 699 O O . LYS A 1 86 ? -2.169 -1.836 17.147 1.00 67.38 86 LYS A O 1
ATOM 704 N N . ALA A 1 87 ? -3.890 -2.865 18.153 1.00 63.84 87 ALA A N 1
ATOM 705 C CA . ALA A 1 87 ? -3.186 -3.209 19.392 1.00 63.84 87 ALA A CA 1
ATOM 706 C C . ALA A 1 87 ? -1.926 -4.059 19.135 1.00 63.84 87 ALA A C 1
ATOM 708 O O . ALA A 1 87 ? -0.863 -3.760 19.664 1.00 63.84 87 ALA A O 1
ATOM 709 N N . MET A 1 88 ? -1.992 -5.029 18.214 1.00 63.03 88 MET A N 1
ATOM 710 C CA . MET A 1 88 ? -0.831 -5.832 17.783 1.00 63.03 88 MET A CA 1
ATOM 711 C C . MET A 1 88 ? 0.305 -4.987 17.162 1.00 63.03 88 MET A C 1
ATOM 713 O O . MET A 1 88 ? 1.450 -5.434 17.101 1.00 63.03 88 MET A O 1
ATOM 717 N N . ARG A 1 89 ? 0.007 -3.778 16.656 1.00 64.31 89 ARG A N 1
ATOM 718 C CA . ARG A 1 89 ? 1.028 -2.853 16.126 1.00 64.31 89 ARG A CA 1
ATOM 719 C C . ARG A 1 89 ? 1.783 -2.156 17.247 1.00 64.31 89 ARG A C 1
ATOM 721 O O . ARG A 1 89 ? 2.967 -1.897 17.080 1.00 64.31 89 ARG A O 1
ATOM 728 N N . GLU A 1 90 ? 1.094 -1.852 18.342 1.00 61.41 90 GLU A N 1
ATOM 729 C CA . GLU A 1 90 ? 1.639 -1.136 19.497 1.00 61.41 90 GLU A CA 1
ATOM 730 C C . GLU A 1 90 ? 2.342 -2.086 20.477 1.00 61.41 90 GLU A C 1
ATOM 732 O O . GLU A 1 90 ? 3.379 -1.725 21.023 1.00 61.41 90 GLU A O 1
ATOM 737 N N . GLU A 1 91 ? 1.852 -3.323 20.641 1.00 58.75 91 GLU A N 1
ATOM 738 C CA . GLU A 1 91 ? 2.458 -4.320 21.543 1.00 58.75 91 GLU A CA 1
ATOM 739 C C . GLU A 1 91 ? 3.808 -4.869 21.067 1.00 58.75 91 GLU A C 1
ATOM 741 O O . GLU A 1 91 ? 4.568 -5.405 21.870 1.00 58.75 91 GLU A O 1
ATOM 746 N N . LYS A 1 92 ? 4.158 -4.709 19.786 1.00 53.25 92 LYS A N 1
ATOM 747 C CA . LYS A 1 92 ? 5.549 -4.876 19.347 1.00 53.25 92 LYS A CA 1
ATOM 748 C C . LYS A 1 92 ? 6.313 -3.563 19.504 1.00 53.25 92 LYS A C 1
ATOM 750 O O . LYS A 1 92 ? 6.914 -3.067 18.553 1.00 53.25 92 LYS A O 1
ATOM 755 N N . THR A 1 93 ? 6.340 -3.026 20.720 1.00 44.41 93 THR A N 1
ATOM 756 C CA . THR A 1 93 ? 7.540 -2.328 21.183 1.00 44.41 93 THR A CA 1
ATOM 757 C C . THR A 1 93 ? 8.734 -3.269 20.975 1.00 44.41 93 THR A C 1
ATOM 759 O O . THR A 1 93 ? 8.583 -4.488 21.113 1.00 44.41 93 THR A O 1
ATOM 762 N N . PRO A 1 94 ? 9.914 -2.763 20.577 1.00 44.91 94 PRO A N 1
ATOM 763 C CA . PRO A 1 94 ? 11.113 -3.583 20.585 1.00 44.91 94 PRO A CA 1
ATOM 764 C C . PRO A 1 94 ? 11.309 -4.028 22.032 1.00 44.91 94 PRO A C 1
ATOM 766 O O . PRO A 1 94 ? 11.676 -3.225 22.884 1.00 44.91 94 PRO A O 1
ATOM 769 N N . ALA A 1 95 ? 10.983 -5.287 22.323 1.00 41.47 95 ALA A N 1
ATOM 770 C CA . ALA A 1 95 ? 11.470 -5.926 23.521 1.00 41.47 95 ALA A CA 1
ATOM 771 C C . ALA A 1 95 ? 12.991 -5.891 23.393 1.00 41.47 95 ALA A C 1
ATOM 773 O O . ALA A 1 95 ? 13.570 -6.512 22.501 1.00 41.47 95 ALA A O 1
ATOM 774 N N . GLU A 1 96 ? 13.589 -5.047 24.219 1.00 44.84 96 GLU A N 1
ATOM 775 C CA . GLU A 1 96 ? 15.002 -5.022 24.532 1.00 44.84 96 GLU A CA 1
ATOM 776 C C . GLU A 1 96 ? 15.475 -6.459 24.790 1.00 44.84 96 GLU A C 1
ATOM 778 O O . GLU A 1 96 ? 15.003 -7.092 25.733 1.00 44.84 96 GLU A O 1
ATOM 783 N N . SER A 1 97 ? 16.367 -6.996 23.952 1.00 35.38 97 SER A N 1
ATOM 784 C CA . SER A 1 97 ? 17.477 -7.891 24.341 1.00 35.38 97 SER A CA 1
ATOM 785 C C . SER A 1 97 ? 18.473 -8.029 23.194 1.00 35.38 97 SER A C 1
ATOM 787 O O . SER A 1 97 ? 18.033 -8.357 22.069 1.00 35.38 97 SER A O 1
#